Protein AF-A0A3D8J8U1-F1 (afdb_monomer_lite)

Foldseek 3Di:
DDPVVVVVVVVVVVVVVVVLVVVLVVLLVVLLVVLLVLLVVLLVVLVVLVVCVVPDPPSPVVLVVSLVSLVVNCPRPLCVVQVLNVLSVVLSVLSVCCNVVVDDPVVNVVSSVVSNVSSVPGDGDSVVSVCVVPPD

Organism: NCBI:txid375926

Radius of gyration: 21.04 Å; chains: 1; bounding box: 51×22×66 Å

Structure (mmCIF, N/CA/C/O backbone):
data_AF-A0A3D8J8U1-F1
#
_entry.id   AF-A0A3D8J8U1-F1
#
loop_
_atom_site.group_PDB
_atom_site.id
_atom_site.type_symbol
_atom_site.label_atom_id
_atom_site.label_alt_id
_atom_site.label_comp_id
_atom_site.label_asym_id
_atom_site.label_entity_id
_atom_site.label_seq_id
_atom_site.pdbx_PDB_ins_code
_atom_site.Cartn_x
_atom_site.Cartn_y
_atom_site.Cartn_z
_atom_site.occupancy
_atom_site.B_iso_or_equiv
_atom_site.auth_seq_id
_atom_site.auth_comp_id
_atom_site.auth_asym_id
_atom_site.auth_atom_id
_atom_site.pdbx_PDB_model_num
ATOM 1 N N . MET A 1 1 ? -26.352 -2.334 43.443 1.00 59.44 1 MET A N 1
ATOM 2 C CA . MET A 1 1 ? -25.378 -1.502 42.697 1.00 59.44 1 MET A CA 1
ATOM 3 C C . MET A 1 1 ? -25.817 -0.054 42.803 1.00 59.44 1 MET A C 1
ATOM 5 O O . MET A 1 1 ? -26.943 0.236 42.425 1.00 59.44 1 MET A O 1
ATOM 9 N N . ASN A 1 2 ? -24.983 0.828 43.358 1.00 79.31 2 ASN A N 1
ATOM 10 C CA . ASN A 1 2 ? -25.298 2.257 43.447 1.00 79.31 2 ASN A CA 1
ATOM 11 C C . ASN A 1 2 ? -25.188 2.916 42.064 1.00 79.31 2 ASN A C 1
ATOM 13 O O . ASN A 1 2 ? -24.318 2.551 41.274 1.00 79.31 2 ASN A O 1
ATOM 17 N N . VAL A 1 3 ? -26.032 3.916 41.795 1.00 82.94 3 VAL A N 1
ATOM 18 C CA . VAL A 1 3 ? -26.048 4.697 40.538 1.00 82.94 3 VAL A CA 1
ATOM 19 C C . VAL A 1 3 ? -24.659 5.259 40.204 1.00 82.94 3 VAL A C 1
ATOM 21 O O . VAL A 1 3 ? -24.230 5.233 39.055 1.00 82.94 3 VAL A O 1
ATOM 24 N N . ILE A 1 4 ? -23.910 5.666 41.232 1.00 84.88 4 ILE A N 1
ATOM 25 C CA . ILE A 1 4 ? -22.528 6.155 41.122 1.00 84.88 4 ILE A CA 1
ATOM 26 C C . ILE A 1 4 ? -21.593 5.080 40.544 1.00 84.88 4 ILE A C 1
ATOM 28 O O . ILE A 1 4 ? -20.770 5.375 39.683 1.00 84.88 4 ILE A O 1
ATOM 32 N N . SER A 1 5 ? -21.734 3.821 40.967 1.00 84.62 5 SER A N 1
ATOM 33 C CA . SER A 1 5 ? -20.910 2.712 40.469 1.00 84.62 5 SER A CA 1
ATOM 34 C C . SER A 1 5 ? -21.184 2.413 38.993 1.00 84.62 5 SER A C 1
ATOM 36 O O . SER A 1 5 ? -20.256 2.118 38.248 1.00 84.62 5 SER A O 1
ATOM 38 N N . ILE A 1 6 ? -22.443 2.528 38.558 1.00 90.06 6 ILE A N 1
ATOM 39 C CA . ILE A 1 6 ? -22.829 2.372 37.147 1.00 90.06 6 ILE A CA 1
ATOM 40 C C . ILE A 1 6 ? -22.249 3.518 36.312 1.00 90.06 6 ILE A C 1
ATOM 42 O O . ILE A 1 6 ? -21.691 3.284 35.244 1.00 90.06 6 ILE A O 1
ATOM 46 N N . PHE A 1 7 ? -22.319 4.749 36.819 1.00 91.31 7 PHE A N 1
ATOM 47 C CA . PHE A 1 7 ? -21.766 5.918 36.139 1.00 91.31 7 PHE A CA 1
ATOM 48 C C . PHE A 1 7 ? -20.242 5.823 35.959 1.00 91.31 7 PHE A C 1
ATOM 50 O O . PHE A 1 7 ? -19.732 6.056 34.864 1.00 91.31 7 PHE A O 1
ATOM 57 N N . LEU A 1 8 ? -19.516 5.398 36.999 1.00 91.25 8 LEU A N 1
ATOM 58 C CA . LEU A 1 8 ? -18.070 5.159 36.919 1.00 91.25 8 LEU A CA 1
ATOM 59 C C . LEU A 1 8 ? -17.717 4.065 35.904 1.00 91.25 8 LEU A C 1
ATOM 61 O O . LEU A 1 8 ? -16.748 4.213 35.161 1.00 91.25 8 LEU A O 1
ATOM 65 N N . LEU A 1 9 ? -18.517 2.997 35.831 1.00 92.19 9 LEU A N 1
ATOM 66 C CA . LEU A 1 9 ? -18.335 1.927 34.850 1.00 92.19 9 LEU A CA 1
ATOM 67 C C . LEU A 1 9 ? -18.507 2.439 33.410 1.00 92.19 9 LEU A C 1
ATOM 69 O O . LEU A 1 9 ? -17.704 2.105 32.541 1.00 92.19 9 LEU A O 1
ATOM 73 N N . ILE A 1 10 ? -19.511 3.286 33.164 1.00 92.31 10 ILE A N 1
ATOM 74 C CA . ILE A 1 10 ? -19.746 3.896 31.847 1.00 92.31 10 ILE A CA 1
ATOM 75 C C . ILE A 1 10 ? -18.566 4.789 31.446 1.00 92.31 10 ILE A C 1
ATOM 77 O O . ILE A 1 10 ? -18.073 4.675 30.325 1.00 92.31 10 ILE A O 1
ATOM 81 N N . ILE A 1 11 ? -18.064 5.635 32.352 1.00 91.75 11 ILE A N 1
ATOM 82 C CA . ILE A 1 11 ? -16.893 6.485 32.074 1.00 91.75 11 ILE A CA 1
ATOM 83 C C . ILE A 1 11 ? -15.662 5.634 31.760 1.00 91.75 11 ILE A C 1
ATOM 85 O O . ILE A 1 11 ? -14.958 5.907 30.787 1.00 91.75 11 ILE A O 1
ATOM 89 N N . ALA A 1 12 ? -15.410 4.590 32.553 1.00 91.25 12 ALA A N 1
ATOM 90 C CA . ALA A 1 12 ? -14.293 3.682 32.320 1.00 91.25 12 ALA A CA 1
ATOM 91 C C . ALA A 1 12 ? -14.392 3.010 30.940 1.00 91.25 12 ALA A C 1
ATOM 93 O O . ALA A 1 12 ? -13.398 2.932 30.219 1.00 91.25 12 ALA A O 1
ATOM 94 N N . PHE A 1 13 ? -15.596 2.595 30.539 1.00 91.69 13 PHE A N 1
ATOM 95 C CA . PHE A 1 13 ? -15.844 2.005 29.227 1.00 91.69 13 PHE A CA 1
ATOM 96 C C . PHE A 1 13 ? -15.628 2.999 28.075 1.00 91.69 13 PHE A C 1
ATOM 98 O O . PHE A 1 13 ? -14.991 2.652 27.080 1.00 91.69 13 PHE A O 1
ATOM 105 N N . ILE A 1 14 ? -16.094 4.246 28.213 1.00 91.44 14 ILE A N 1
ATOM 106 C CA . ILE A 1 14 ? -15.864 5.307 27.218 1.00 91.44 14 ILE A CA 1
ATOM 107 C C . ILE A 1 14 ? -14.364 5.577 27.064 1.00 91.44 14 ILE A C 1
ATOM 109 O O . ILE A 1 14 ? -13.866 5.633 25.939 1.00 91.44 14 ILE A O 1
ATOM 113 N N . ASN A 1 15 ? -13.632 5.684 28.176 1.00 92.38 15 ASN A N 1
ATOM 114 C CA . ASN A 1 15 ? -12.182 5.871 28.150 1.00 92.38 15 ASN A CA 1
ATOM 115 C C . ASN A 1 15 ? -11.465 4.706 27.465 1.00 92.38 15 ASN A C 1
ATOM 117 O O . ASN A 1 15 ? -10.560 4.934 26.664 1.00 92.38 15 ASN A O 1
ATOM 121 N N . LEU A 1 16 ? -11.882 3.467 27.732 1.00 90.12 16 LEU A N 1
ATOM 122 C CA . LEU A 1 16 ? -11.321 2.294 27.069 1.00 90.12 16 LEU A CA 1
ATOM 123 C C . LEU A 1 16 ? -11.558 2.342 25.552 1.00 90.12 16 LEU A C 1
ATOM 125 O O . LEU A 1 16 ? -10.614 2.180 24.782 1.00 90.12 16 LEU A O 1
ATOM 129 N N . CYS A 1 17 ? -12.790 2.626 25.118 1.00 88.56 17 CYS A N 1
ATOM 130 C CA . CYS A 1 17 ? -13.124 2.753 23.697 1.00 88.56 17 CYS A CA 1
ATOM 131 C C . CYS A 1 17 ? -12.319 3.868 23.017 1.00 88.56 17 CYS A C 1
ATOM 133 O O . CYS A 1 17 ? -11.839 3.697 21.897 1.00 88.56 17 CYS A O 1
ATOM 135 N N . TYR A 1 18 ? -12.143 5.000 23.701 1.00 89.31 18 TYR A N 1
ATOM 136 C CA . TYR A 1 18 ? -11.340 6.115 23.211 1.00 89.31 18 TYR A CA 1
ATOM 137 C C . TYR A 1 18 ? -9.870 5.724 23.024 1.00 89.31 18 TYR A C 1
ATOM 139 O O . TYR A 1 18 ? -9.299 5.996 21.969 1.00 89.31 18 TYR A O 1
ATOM 147 N N . LEU A 1 19 ? -9.267 5.054 24.010 1.00 89.69 19 LEU A N 1
ATOM 148 C CA . LEU A 1 19 ? -7.877 4.601 23.929 1.00 89.69 19 LEU A CA 1
ATOM 149 C C . LEU A 1 19 ? -7.675 3.577 22.805 1.00 89.69 19 LEU A C 1
ATOM 151 O O . LEU A 1 19 ? -6.725 3.714 22.040 1.00 89.69 19 LEU A O 1
ATOM 155 N N . ILE A 1 20 ? -8.596 2.621 22.654 1.00 88.38 20 ILE A N 1
ATOM 156 C CA . ILE A 1 20 ? -8.590 1.633 21.560 1.00 88.38 20 ILE A CA 1
ATOM 157 C C . ILE A 1 20 ? -8.657 2.330 20.198 1.00 88.38 20 ILE A C 1
ATOM 159 O O . ILE A 1 20 ? -7.883 2.014 19.297 1.00 88.38 20 ILE A O 1
ATOM 163 N N . ASN A 1 21 ? -9.563 3.298 20.041 1.00 86.88 21 ASN A N 1
ATOM 164 C CA . ASN A 1 21 ? -9.704 4.023 18.782 1.00 86.88 21 ASN A CA 1
ATOM 165 C C . ASN A 1 21 ? -8.470 4.878 18.473 1.00 86.88 21 ASN A C 1
ATOM 167 O O . ASN A 1 21 ? -8.009 4.909 17.335 1.00 86.88 21 ASN A O 1
ATOM 171 N N . LYS A 1 22 ? -7.903 5.532 19.491 1.00 89.56 22 LYS A N 1
ATOM 172 C CA . LYS A 1 22 ? -6.678 6.321 19.350 1.00 89.56 22 LYS A CA 1
ATOM 173 C C . LYS A 1 22 ? -5.493 5.453 18.924 1.00 89.56 22 LYS A C 1
ATOM 175 O O . LYS A 1 22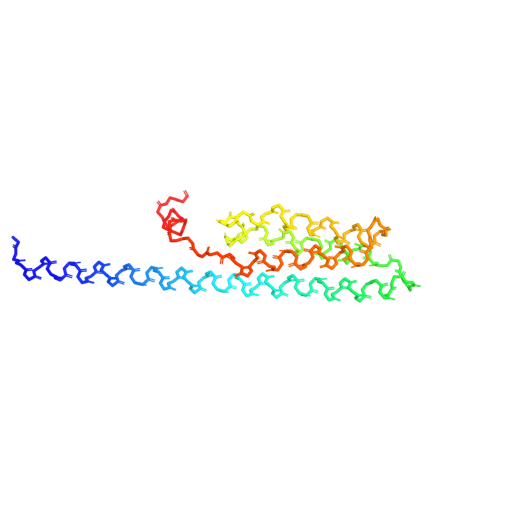 ? -4.754 5.860 18.033 1.00 89.56 22 LYS A O 1
ATOM 180 N N . ASP A 1 23 ? -5.316 4.285 19.535 1.00 88.56 23 ASP A N 1
ATOM 181 C CA . ASP A 1 23 ? -4.229 3.368 19.180 1.00 88.56 23 ASP A CA 1
ATOM 182 C C . ASP A 1 23 ? -4.386 2.830 17.752 1.00 88.56 23 ASP A C 1
ATOM 184 O O . ASP A 1 23 ? -3.452 2.901 16.953 1.00 88.56 23 ASP A O 1
ATOM 188 N N . ASN A 1 24 ? -5.598 2.395 17.389 1.00 87.44 24 ASN A N 1
ATOM 189 C CA . ASN A 1 24 ? -5.903 1.956 16.028 1.00 87.44 24 ASN A CA 1
ATOM 190 C C . ASN A 1 24 ? -5.619 3.052 14.990 1.00 87.44 24 ASN A C 1
ATOM 192 O O . ASN A 1 24 ? -5.017 2.773 13.955 1.00 87.44 24 ASN A O 1
ATOM 196 N N . PHE A 1 25 ? -6.007 4.297 15.281 1.00 89.31 25 PHE A N 1
ATOM 197 C CA . PHE A 1 25 ? -5.760 5.433 14.396 1.00 89.31 25 PHE A CA 1
ATOM 198 C C . PHE A 1 25 ? -4.267 5.693 14.193 1.00 89.31 25 PHE A C 1
ATOM 200 O O . PHE A 1 25 ? -3.818 5.829 13.059 1.00 89.31 25 PHE A O 1
ATOM 207 N N . LEU A 1 26 ? -3.487 5.716 15.277 1.00 90.12 26 LEU A N 1
ATOM 208 C CA . LEU A 1 26 ? -2.041 5.933 15.198 1.00 90.12 26 LEU A CA 1
ATOM 209 C C . LEU A 1 26 ? -1.344 4.818 14.418 1.00 90.12 26 LEU A C 1
ATOM 211 O O . LEU A 1 26 ? -0.495 5.102 13.574 1.00 90.12 26 LEU A O 1
ATOM 215 N N . LYS A 1 27 ? -1.725 3.559 14.659 1.00 88.56 27 LYS A N 1
ATOM 216 C CA . LYS A 1 27 ? -1.178 2.419 13.919 1.00 88.56 27 LYS A CA 1
ATOM 217 C C . LYS A 1 27 ? -1.526 2.499 12.432 1.00 88.56 27 LYS A C 1
ATOM 219 O O . LYS A 1 27 ? -0.653 2.301 11.594 1.00 88.56 27 LYS A O 1
ATOM 224 N N . PHE A 1 28 ? -2.778 2.817 12.110 1.00 90.62 28 PHE A N 1
ATOM 225 C CA . PHE A 1 28 ? -3.236 2.956 10.731 1.00 90.62 28 PHE A CA 1
ATOM 226 C C . PHE A 1 28 ? -2.500 4.076 9.985 1.00 90.62 28 PHE A C 1
ATOM 228 O O . PHE A 1 28 ? -2.019 3.848 8.877 1.00 90.62 28 PHE A O 1
ATOM 235 N N . GLU A 1 29 ? -2.371 5.262 10.584 1.00 92.06 29 GLU A N 1
ATOM 236 C CA . GLU A 1 29 ? -1.642 6.379 9.969 1.00 92.06 29 GLU A CA 1
ATOM 237 C C . GLU A 1 29 ? -0.152 6.059 9.793 1.00 92.06 29 GLU A C 1
ATOM 239 O O . GLU A 1 29 ? 0.405 6.341 8.735 1.00 92.06 29 GLU A O 1
ATOM 244 N N . SER A 1 30 ? 0.473 5.387 10.766 1.00 92.06 30 SER A N 1
ATOM 245 C CA . SER A 1 30 ? 1.864 4.933 10.646 1.00 92.06 30 SER A CA 1
ATOM 246 C C . SER A 1 30 ? 2.053 3.956 9.481 1.00 92.06 30 SER A C 1
ATOM 248 O O . SER A 1 30 ? 2.967 4.133 8.679 1.00 92.06 30 SER A O 1
ATOM 250 N N . GLU A 1 31 ? 1.191 2.939 9.356 1.00 92.50 31 GLU A N 1
ATOM 251 C CA . GLU A 1 31 ? 1.257 1.984 8.237 1.00 92.50 31 GLU A CA 1
ATOM 252 C C . GLU A 1 31 ? 1.005 2.677 6.892 1.00 92.50 31 GLU A C 1
ATOM 254 O O . GLU A 1 31 ? 1.649 2.360 5.891 1.00 92.50 31 GLU A O 1
ATOM 259 N N . LYS A 1 32 ? 0.084 3.645 6.856 1.00 93.62 32 LYS A N 1
ATOM 260 C CA . LYS A 1 32 ? -0.216 4.437 5.660 1.00 93.62 32 LYS A CA 1
ATOM 261 C C . LYS A 1 32 ? 0.987 5.250 5.206 1.00 93.62 32 LYS A C 1
ATOM 263 O O . LYS A 1 32 ? 1.316 5.232 4.019 1.00 93.62 32 LYS A O 1
ATOM 268 N N . GLU A 1 33 ? 1.636 5.949 6.130 1.00 94.00 33 GLU A N 1
ATOM 269 C CA . GLU A 1 33 ? 2.828 6.745 5.846 1.00 94.00 33 GLU A CA 1
ATOM 270 C C . GLU A 1 33 ? 3.970 5.863 5.330 1.00 94.00 33 GLU A C 1
ATOM 272 O O . GLU A 1 33 ? 4.568 6.168 4.294 1.00 94.00 33 GLU A O 1
ATOM 277 N N . GLU A 1 34 ? 4.232 4.737 5.995 1.00 92.38 34 GLU A N 1
ATOM 278 C CA . GLU A 1 34 ? 5.271 3.786 5.592 1.00 92.38 34 GLU A CA 1
ATOM 279 C C . GLU A 1 34 ? 4.991 3.187 4.206 1.00 92.38 34 GLU A C 1
ATOM 281 O O . GLU A 1 34 ? 5.885 3.126 3.356 1.00 92.38 34 GLU A O 1
ATOM 286 N N . CYS A 1 35 ? 3.738 2.817 3.936 1.00 93.69 35 CYS A N 1
ATOM 287 C CA . CYS A 1 35 ? 3.315 2.288 2.643 1.00 93.69 35 CYS A CA 1
ATOM 288 C C . CYS A 1 35 ? 3.532 3.309 1.515 1.00 93.69 35 CYS A C 1
ATOM 290 O O . CYS A 1 35 ? 4.181 2.998 0.513 1.00 93.69 35 CYS A O 1
ATOM 292 N N . LEU A 1 36 ? 3.073 4.553 1.698 1.00 94.81 36 LEU A N 1
ATOM 293 C CA . LEU A 1 36 ? 3.262 5.631 0.720 1.00 94.81 36 LEU A CA 1
ATOM 294 C C . LEU A 1 36 ? 4.742 5.946 0.490 1.00 94.81 36 LEU A C 1
ATOM 296 O O . LEU A 1 36 ? 5.167 6.115 -0.654 1.00 94.81 36 LEU A O 1
ATOM 300 N N . LYS A 1 37 ? 5.538 5.996 1.562 1.00 95.44 37 LYS A N 1
ATOM 301 C CA . LYS A 1 37 ? 6.982 6.233 1.481 1.00 95.44 37 LYS A CA 1
ATOM 302 C C . LYS A 1 37 ? 7.686 5.134 0.687 1.00 95.44 37 LYS A C 1
ATOM 304 O O . LYS A 1 37 ? 8.540 5.439 -0.142 1.00 95.44 37 LYS A O 1
ATOM 309 N N . THR A 1 38 ? 7.301 3.881 0.907 1.00 94.69 38 THR A N 1
ATOM 310 C CA . THR A 1 38 ? 7.886 2.718 0.229 1.00 94.69 38 THR A CA 1
ATOM 311 C C . THR A 1 38 ? 7.533 2.704 -1.254 1.00 94.69 38 THR A C 1
ATOM 313 O O . THR A 1 38 ? 8.415 2.549 -2.092 1.00 94.69 38 THR A O 1
ATOM 316 N N . ILE A 1 39 ? 6.267 2.944 -1.600 1.00 94.44 39 ILE A N 1
ATOM 317 C CA . ILE A 1 39 ? 5.819 2.998 -3.000 1.00 94.44 39 ILE A CA 1
ATOM 318 C C . ILE A 1 39 ? 6.490 4.153 -3.745 1.00 94.44 39 ILE A C 1
ATOM 320 O O . ILE A 1 39 ? 6.939 3.979 -4.877 1.00 94.44 39 ILE A O 1
ATOM 324 N N . LYS A 1 40 ? 6.616 5.318 -3.101 1.00 95.00 40 LYS A N 1
ATOM 325 C CA . LYS A 1 40 ? 7.342 6.461 -3.660 1.00 95.00 40 LYS A CA 1
ATOM 326 C C . LYS A 1 40 ? 8.816 6.133 -3.898 1.00 95.00 40 LYS A C 1
ATOM 328 O O . LYS A 1 40 ? 9.325 6.419 -4.975 1.00 95.00 40 LYS A O 1
ATOM 333 N N . TYR A 1 41 ? 9.479 5.508 -2.926 1.00 94.69 41 TYR A N 1
ATOM 334 C CA . TYR A 1 41 ? 10.865 5.064 -3.073 1.00 94.69 41 TYR A CA 1
ATOM 335 C C . TYR A 1 41 ? 11.028 4.113 -4.264 1.00 94.69 41 TYR A C 1
ATOM 337 O O . TYR A 1 41 ? 11.898 4.322 -5.105 1.00 94.69 41 TYR A O 1
ATOM 345 N N . VAL A 1 42 ? 10.150 3.114 -4.384 1.00 93.69 42 VAL A N 1
ATOM 346 C CA . VAL A 1 42 ? 10.177 2.162 -5.501 1.00 93.69 42 VAL A CA 1
ATOM 347 C C . VAL A 1 42 ? 9.986 2.863 -6.843 1.00 93.69 42 VAL A C 1
ATOM 349 O O . VAL A 1 42 ? 10.713 2.575 -7.790 1.00 93.69 42 VAL A O 1
ATOM 352 N N . PHE A 1 43 ? 9.047 3.804 -6.927 1.00 93.25 43 PHE A N 1
ATOM 353 C CA . PHE A 1 43 ? 8.816 4.587 -8.139 1.00 93.25 43 PHE A CA 1
ATOM 354 C C . PHE A 1 43 ? 10.048 5.413 -8.545 1.00 93.25 43 PHE A C 1
ATOM 356 O O . PHE A 1 43 ? 10.440 5.405 -9.711 1.00 93.25 43 PHE A O 1
ATOM 363 N N . GLU A 1 44 ? 10.687 6.094 -7.591 1.00 93.12 44 GLU A N 1
ATOM 364 C CA . GLU A 1 44 ? 11.890 6.898 -7.842 1.00 93.12 44 GLU A CA 1
ATOM 365 C C . GLU A 1 44 ? 13.082 6.037 -8.282 1.00 93.12 44 GLU A C 1
ATOM 367 O O . GLU A 1 44 ? 13.803 6.409 -9.207 1.00 93.12 44 GLU A O 1
ATOM 372 N N . GLU A 1 45 ? 13.285 4.877 -7.655 1.00 91.81 45 GLU A N 1
ATOM 373 C CA . GLU A 1 45 ? 14.341 3.943 -8.057 1.00 91.81 45 GLU A CA 1
ATOM 374 C C . GLU A 1 45 ? 14.071 3.340 -9.438 1.00 91.81 45 GLU A C 1
ATOM 376 O O . GLU A 1 45 ? 14.996 3.210 -10.238 1.00 91.81 45 GLU A O 1
ATOM 381 N N . MET A 1 46 ? 12.810 3.046 -9.765 1.00 90.44 46 MET A N 1
ATOM 382 C CA . MET A 1 46 ? 12.434 2.602 -11.106 1.00 90.44 46 MET A CA 1
ATOM 383 C C . MET A 1 46 ? 12.743 3.647 -12.174 1.00 90.44 46 MET A C 1
ATOM 385 O O . MET A 1 46 ? 13.312 3.302 -13.208 1.00 90.44 46 MET A O 1
ATOM 389 N N . ALA A 1 47 ? 12.436 4.921 -11.920 1.00 88.00 47 ALA A N 1
ATOM 390 C CA . ALA A 1 47 ? 12.759 6.002 -12.849 1.00 88.00 47 ALA A CA 1
ATOM 391 C C . ALA A 1 47 ? 14.273 6.086 -13.120 1.00 88.00 47 ALA A C 1
ATOM 393 O O . ALA A 1 47 ? 14.690 6.126 -14.277 1.00 88.00 47 ALA A O 1
ATOM 394 N N . LYS A 1 48 ? 15.104 6.002 -12.071 1.00 88.25 48 LYS A N 1
ATOM 395 C CA . LYS A 1 48 ? 16.572 5.981 -12.214 1.00 88.25 48 LYS A CA 1
ATOM 396 C C . LYS A 1 48 ? 17.056 4.780 -13.026 1.00 88.25 48 LYS A C 1
ATOM 398 O O . LYS A 1 48 ? 17.920 4.924 -13.885 1.00 88.25 48 LYS A O 1
ATOM 403 N N . LEU A 1 49 ? 16.496 3.595 -12.776 1.00 86.44 49 LEU A N 1
ATOM 404 C CA . LEU A 1 49 ? 16.877 2.375 -13.492 1.00 86.44 49 LEU A CA 1
ATOM 405 C C . LEU A 1 49 ? 16.519 2.425 -14.977 1.00 86.44 49 LEU A C 1
ATOM 407 O O . LEU A 1 49 ? 17.267 1.891 -15.795 1.00 86.44 49 LEU A O 1
ATOM 411 N N . LEU A 1 50 ? 15.402 3.059 -15.333 1.00 83.75 50 LEU A N 1
ATOM 412 C CA . LEU A 1 50 ? 15.006 3.253 -16.727 1.00 83.75 50 LEU A CA 1
ATOM 413 C C . LEU A 1 50 ? 15.965 4.208 -17.455 1.00 83.75 50 LEU A C 1
ATOM 415 O O . LEU A 1 50 ? 16.345 3.921 -18.591 1.00 83.75 50 LEU A O 1
ATOM 419 N N . ASP A 1 51 ? 16.436 5.263 -16.787 1.00 80.25 51 ASP A N 1
ATOM 420 C CA 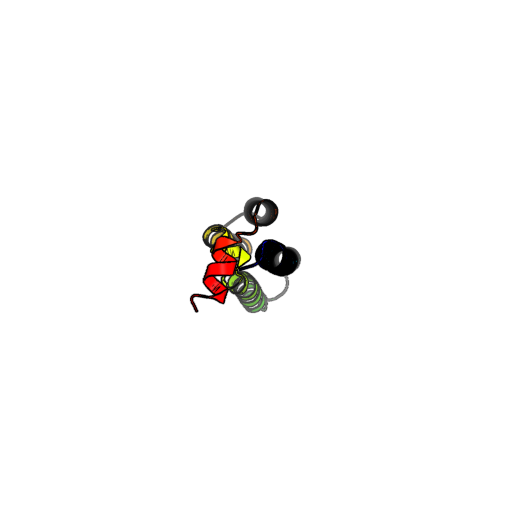. ASP A 1 51 ? 17.454 6.178 -17.327 1.00 80.25 51 ASP A CA 1
ATOM 421 C C . ASP A 1 51 ? 18.835 5.501 -17.473 1.00 80.25 51 ASP A C 1
ATOM 423 O O . ASP A 1 51 ? 19.596 5.781 -18.407 1.00 80.25 51 ASP A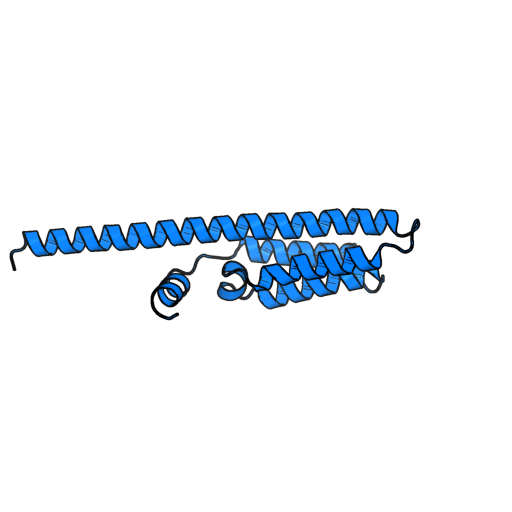 O 1
ATOM 427 N N . GLU A 1 52 ? 19.167 4.574 -16.569 1.00 76.94 52 GLU A N 1
ATOM 428 C CA . GLU A 1 52 ? 20.438 3.835 -16.538 1.00 76.94 52 GLU A CA 1
ATOM 429 C C . GLU A 1 52 ? 20.460 2.579 -17.424 1.00 76.94 52 GLU A C 1
ATOM 431 O O . GLU A 1 52 ? 21.540 2.044 -17.687 1.00 76.94 52 GLU A O 1
ATOM 436 N N . LYS A 1 53 ? 19.306 2.115 -17.927 1.00 67.19 53 LYS A N 1
ATOM 437 C CA . LYS A 1 53 ? 19.141 0.836 -18.652 1.00 67.19 53 LYS A CA 1
ATOM 438 C C . LYS A 1 53 ? 20.077 0.669 -19.861 1.00 67.19 53 LYS A C 1
ATOM 440 O O . LYS A 1 53 ? 20.363 -0.451 -20.271 1.00 67.19 53 LYS A O 1
ATOM 445 N N . ASN A 1 54 ? 20.613 1.765 -20.393 1.00 58.28 54 ASN A N 1
ATOM 446 C CA . ASN A 1 54 ? 21.580 1.764 -21.492 1.00 58.28 54 ASN A CA 1
ATOM 447 C C . ASN A 1 54 ? 23.044 1.501 -21.070 1.00 58.28 54 ASN A C 1
ATOM 449 O O . ASN A 1 54 ? 23.915 1.537 -21.940 1.00 58.28 54 ASN A O 1
ATOM 453 N N . LYS A 1 55 ? 23.355 1.298 -19.775 1.00 58.53 55 LYS A N 1
ATOM 454 C CA . LYS A 1 55 ? 24.744 1.330 -19.272 1.00 58.53 55 LYS A CA 1
ATOM 455 C C . LYS A 1 55 ? 25.289 0.066 -18.597 1.00 58.53 55 LYS A C 1
ATOM 457 O O . LYS A 1 55 ? 26.504 -0.066 -18.616 1.00 58.53 55 LYS A O 1
ATOM 462 N N . ASP A 1 56 ? 24.488 -0.853 -18.048 1.00 53.28 56 ASP A N 1
ATOM 463 C CA . ASP A 1 56 ? 25.042 -2.058 -17.396 1.00 53.28 56 ASP A CA 1
ATOM 464 C C . ASP A 1 56 ? 24.029 -3.201 -17.195 1.00 53.28 56 ASP A C 1
ATOM 466 O O . ASP A 1 56 ? 22.867 -2.978 -16.862 1.00 53.28 56 ASP A O 1
ATOM 470 N N . GLY A 1 57 ? 24.499 -4.449 -17.312 1.00 55.19 57 GLY A N 1
ATOM 471 C CA . GLY A 1 57 ? 23.718 -5.688 -17.132 1.00 55.19 57 GLY A CA 1
ATOM 472 C C . GLY A 1 57 ? 23.410 -6.085 -15.676 1.00 55.19 57 GLY A C 1
ATOM 473 O O . GLY A 1 57 ? 23.061 -7.235 -15.423 1.00 55.19 57 GLY A O 1
ATOM 474 N N . LEU A 1 58 ? 23.556 -5.168 -14.709 1.00 58.59 58 LEU A N 1
ATOM 475 C CA . LEU A 1 58 ? 23.349 -5.406 -13.265 1.00 58.59 58 LEU A CA 1
ATOM 476 C C . LEU A 1 58 ? 21.934 -5.029 -12.767 1.00 58.59 58 LEU A C 1
ATOM 478 O O . LEU A 1 58 ? 21.643 -5.028 -11.569 1.00 58.59 58 LEU A O 1
ATOM 482 N N . SER A 1 59 ? 21.054 -4.661 -13.687 1.00 68.19 59 SER A N 1
ATOM 483 C CA . SER A 1 59 ? 19.740 -4.064 -13.452 1.00 68.19 59 SER A CA 1
ATOM 484 C C . SER A 1 59 ? 18.675 -5.056 -12.973 1.00 68.19 59 SER A C 1
ATOM 486 O O . SER A 1 59 ? 17.854 -4.699 -12.129 1.00 68.19 59 SER A O 1
ATOM 488 N N . THR A 1 60 ? 18.708 -6.317 -13.417 1.00 75.25 60 THR A N 1
ATOM 489 C CA . THR A 1 60 ? 17.663 -7.310 -13.100 1.00 75.25 60 THR A CA 1
ATOM 490 C C . THR A 1 60 ? 17.558 -7.608 -11.601 1.00 75.25 60 THR A C 1
ATOM 492 O O . THR A 1 60 ? 16.457 -7.683 -11.062 1.00 75.25 60 THR A O 1
ATOM 495 N N . THR A 1 61 ? 18.685 -7.707 -10.885 1.00 80.62 61 THR A N 1
ATOM 496 C CA . THR A 1 61 ? 18.681 -7.942 -9.428 1.00 80.62 61 THR A CA 1
ATOM 497 C C . THR A 1 61 ? 18.016 -6.792 -8.673 1.00 80.62 61 THR A C 1
ATOM 499 O O . THR A 1 61 ? 17.271 -7.031 -7.725 1.00 80.62 61 THR A O 1
ATOM 502 N N . ARG A 1 62 ? 18.237 -5.542 -9.101 1.00 84.12 62 ARG A N 1
ATOM 503 C CA . ARG A 1 62 ? 17.607 -4.368 -8.478 1.00 84.12 62 ARG A CA 1
ATOM 504 C C . ARG A 1 62 ? 16.094 -4.365 -8.699 1.00 84.12 62 ARG A C 1
ATOM 506 O O . ARG A 1 62 ? 15.358 -4.099 -7.758 1.00 84.12 62 ARG A O 1
ATOM 513 N N . ILE A 1 63 ? 15.632 -4.745 -9.890 1.00 86.75 63 ILE A N 1
ATOM 514 C CA . ILE A 1 63 ? 14.199 -4.879 -10.200 1.00 86.75 63 ILE A CA 1
ATOM 515 C C . ILE A 1 63 ? 13.526 -5.932 -9.319 1.00 86.75 63 ILE A C 1
ATOM 517 O O . ILE A 1 63 ? 12.464 -5.671 -8.755 1.00 86.75 63 ILE A O 1
ATOM 521 N N . ILE A 1 64 ? 14.164 -7.093 -9.139 1.00 86.75 64 ILE A N 1
ATOM 522 C CA . ILE A 1 64 ? 13.661 -8.142 -8.240 1.00 86.75 64 ILE A CA 1
ATOM 523 C C . ILE A 1 64 ? 13.540 -7.604 -6.810 1.00 86.75 64 ILE A C 1
ATOM 525 O O . ILE A 1 64 ? 12.508 -7.791 -6.170 1.00 86.75 64 ILE A O 1
ATOM 529 N N . VAL A 1 65 ? 14.557 -6.887 -6.321 1.00 89.38 65 VAL A N 1
ATOM 530 C CA . VAL A 1 65 ? 14.530 -6.282 -4.980 1.00 89.38 65 VAL A CA 1
ATOM 531 C C . VAL A 1 65 ? 13.390 -5.270 -4.846 1.00 89.38 65 VAL A C 1
ATOM 533 O O . VAL A 1 65 ? 12.664 -5.314 -3.857 1.00 89.38 65 VAL A O 1
ATOM 536 N N . LEU A 1 66 ? 13.181 -4.394 -5.831 1.00 90.94 66 LEU A N 1
ATOM 537 C CA . LEU A 1 66 ? 12.083 -3.418 -5.816 1.00 90.94 66 LEU A CA 1
ATOM 538 C C . LEU A 1 66 ? 10.703 -4.092 -5.827 1.00 90.94 66 LEU A C 1
ATOM 540 O O . LEU A 1 66 ? 9.802 -3.677 -5.090 1.00 90.94 66 LEU A O 1
ATOM 544 N N . SER A 1 67 ? 10.545 -5.157 -6.615 1.00 89.31 67 SER A N 1
ATOM 545 C CA . SER A 1 67 ? 9.314 -5.951 -6.649 1.00 89.31 67 SER A CA 1
ATOM 546 C C . SER A 1 67 ? 9.037 -6.629 -5.303 1.00 89.31 67 SER A C 1
ATOM 548 O O . SER A 1 67 ? 7.920 -6.538 -4.793 1.00 89.31 67 SER A O 1
ATOM 550 N N . GLU A 1 68 ? 10.052 -7.216 -4.661 1.00 89.19 68 GLU A N 1
ATOM 551 C CA . GLU A 1 68 ? 9.907 -7.866 -3.351 1.00 89.19 68 GLU A CA 1
ATOM 552 C C . GLU A 1 68 ? 9.690 -6.865 -2.203 1.00 89.19 68 GLU A C 1
ATOM 554 O O . GLU A 1 68 ? 8.866 -7.116 -1.321 1.00 89.19 68 GLU A O 1
ATOM 559 N N . ILE A 1 69 ? 10.333 -5.689 -2.237 1.00 91.69 69 ILE A N 1
ATOM 560 C CA . ILE A 1 69 ? 10.037 -4.584 -1.306 1.00 91.69 69 ILE A CA 1
ATOM 561 C C . ILE A 1 69 ? 8.562 -4.202 -1.417 1.00 91.69 69 ILE A C 1
ATOM 563 O O . ILE A 1 69 ? 7.863 -4.120 -0.408 1.00 91.69 69 ILE A O 1
ATOM 567 N N . THR A 1 70 ? 8.067 -4.027 -2.640 1.00 90.00 70 THR A N 1
ATOM 568 C CA . THR A 1 70 ? 6.658 -3.700 -2.875 1.00 90.00 70 THR A CA 1
ATOM 569 C C . THR A 1 70 ? 5.764 -4.827 -2.374 1.00 90.00 70 THR A C 1
ATOM 571 O O . THR A 1 70 ? 4.805 -4.576 -1.653 1.00 90.00 70 THR A O 1
ATOM 574 N N . ARG A 1 71 ? 6.115 -6.084 -2.658 1.00 89.81 71 ARG A N 1
ATOM 575 C CA . ARG A 1 71 ? 5.356 -7.267 -2.239 1.00 89.81 71 ARG A CA 1
ATOM 576 C C . ARG A 1 71 ? 5.264 -7.400 -0.724 1.00 89.81 71 ARG A C 1
ATOM 578 O O . ARG A 1 71 ? 4.235 -7.849 -0.222 1.00 89.81 71 ARG A O 1
ATOM 585 N N . SER A 1 72 ? 6.295 -6.983 0.010 1.00 92.25 72 SER A N 1
ATOM 586 C CA . SER A 1 72 ? 6.282 -6.992 1.476 1.00 92.25 72 SER A CA 1
ATOM 587 C C . SER A 1 72 ? 5.146 -6.142 2.066 1.00 92.25 72 SER A C 1
ATOM 589 O O . SER A 1 72 ? 4.617 -6.474 3.128 1.00 92.25 72 SER A O 1
ATOM 591 N N . LEU A 1 73 ? 4.668 -5.127 1.336 1.00 92.94 73 LEU A N 1
ATOM 592 C CA . LEU A 1 73 ? 3.530 -4.304 1.750 1.00 92.94 73 LEU A CA 1
ATOM 593 C C . LEU A 1 73 ? 2.207 -5.088 1.788 1.00 92.94 73 LEU A C 1
ATOM 595 O O . LEU A 1 73 ? 1.285 -4.664 2.481 1.00 92.94 73 LEU A O 1
ATOM 599 N N . LEU A 1 74 ? 2.103 -6.256 1.133 1.00 90.38 74 LEU A N 1
ATOM 600 C CA . LEU A 1 74 ? 0.934 -7.147 1.257 1.00 90.38 74 LEU A CA 1
ATOM 601 C C . LEU A 1 74 ? 0.703 -7.619 2.696 1.00 90.38 74 LEU A C 1
ATOM 603 O O . LEU A 1 74 ? -0.414 -7.998 3.049 1.00 90.38 74 LEU A O 1
ATOM 607 N N . TYR A 1 75 ? 1.744 -7.611 3.528 1.00 87.38 75 TYR A N 1
ATOM 608 C CA . TYR A 1 75 ? 1.636 -8.013 4.925 1.00 87.38 75 TYR A CA 1
ATOM 609 C C . TYR A 1 75 ? 1.110 -6.896 5.834 1.00 87.38 75 TYR A C 1
ATOM 611 O O . TYR A 1 75 ? 0.739 -7.186 6.974 1.00 87.38 75 TYR A O 1
ATOM 619 N N . LEU A 1 76 ? 1.020 -5.651 5.348 1.00 88.56 76 LEU A N 1
ATOM 620 C CA . LEU A 1 76 ? 0.454 -4.542 6.113 1.00 88.56 76 LEU A CA 1
ATOM 621 C C . LEU A 1 76 ? -1.048 -4.730 6.319 1.00 88.56 76 LEU A C 1
ATOM 623 O O . LEU A 1 76 ? -1.794 -5.101 5.407 1.00 88.56 76 LEU A O 1
ATOM 627 N N . HIS A 1 77 ? -1.513 -4.420 7.524 1.00 86.38 77 HIS A N 1
ATOM 628 C CA . HIS A 1 77 ? -2.924 -4.519 7.863 1.00 86.38 77 HIS A CA 1
ATOM 629 C C . HIS A 1 77 ? -3.768 -3.552 7.050 1.00 86.38 77 HIS A C 1
ATOM 631 O O . HIS A 1 77 ? -4.842 -3.932 6.592 1.00 86.38 77 HIS A O 1
ATOM 637 N N . LEU A 1 78 ? -3.262 -2.344 6.810 1.00 88.38 78 LEU A N 1
ATOM 638 C CA . LEU A 1 78 ? -3.897 -1.375 5.929 1.00 88.38 78 LEU A CA 1
ATOM 639 C C . LEU A 1 78 ? -4.253 -1.987 4.570 1.00 88.38 78 LEU A C 1
ATOM 641 O O . LEU A 1 78 ? -5.364 -1.773 4.088 1.00 88.38 78 LEU A O 1
ATOM 645 N N . VAL A 1 79 ? -3.340 -2.763 3.977 1.00 88.00 79 VAL A N 1
ATOM 646 C CA . VAL A 1 79 ? -3.513 -3.336 2.635 1.00 88.00 79 VAL A CA 1
ATOM 647 C C . VAL A 1 79 ? -4.577 -4.430 2.637 1.00 88.00 79 VAL A C 1
ATOM 649 O O . VAL A 1 79 ? -5.471 -4.415 1.786 1.00 88.00 79 VAL A O 1
ATOM 652 N N . ARG A 1 80 ? -4.525 -5.324 3.628 1.00 85.94 80 ARG A N 1
ATOM 653 C CA . ARG A 1 80 ? -5.466 -6.445 3.773 1.00 85.94 80 ARG A CA 1
ATOM 654 C C . ARG A 1 80 ? -6.870 -5.971 4.150 1.00 85.94 80 ARG A C 1
ATOM 656 O O . ARG A 1 80 ? -7.849 -6.350 3.516 1.00 85.94 80 ARG A O 1
ATOM 663 N N . ASP A 1 81 ? -6.971 -5.082 5.136 1.00 86.00 81 ASP A N 1
ATOM 664 C CA . ASP A 1 81 ? -8.249 -4.603 5.675 1.00 86.00 81 ASP A CA 1
ATOM 665 C C . ASP A 1 81 ? -9.020 -3.714 4.683 1.00 86.00 81 ASP A C 1
ATOM 667 O O . ASP A 1 81 ? -10.233 -3.556 4.825 1.00 86.00 81 ASP A O 1
ATOM 671 N N . ASN A 1 82 ? -8.330 -3.116 3.702 1.00 88.25 82 ASN A N 1
ATOM 672 C CA . ASN A 1 82 ? -8.922 -2.217 2.705 1.00 88.25 82 ASN A CA 1
ATOM 673 C C . ASN A 1 82 ? -8.994 -2.819 1.292 1.00 88.25 82 ASN A C 1
ATOM 675 O O . ASN A 1 82 ? -9.359 -2.106 0.356 1.00 88.25 82 ASN A O 1
ATOM 679 N N . GLY A 1 83 ? -8.650 -4.100 1.111 1.00 86.38 83 GLY A N 1
ATOM 680 C CA . GLY A 1 83 ? -8.705 -4.758 -0.200 1.00 86.38 83 GLY A CA 1
ATOM 681 C C . GLY A 1 83 ? -7.787 -4.110 -1.243 1.00 86.38 83 GLY A C 1
ATOM 682 O O . GLY A 1 83 ? -8.154 -3.985 -2.409 1.00 86.38 83 GLY A O 1
ATOM 683 N N . ILE A 1 84 ? -6.611 -3.640 -0.821 1.00 92.19 84 ILE A N 1
ATOM 684 C CA . ILE A 1 84 ? -5.618 -2.994 -1.700 1.00 92.19 84 ILE A CA 1
ATOM 685 C C . ILE A 1 84 ? -4.699 -4.043 -2.351 1.00 92.19 84 ILE A C 1
ATOM 687 O O . ILE A 1 84 ? -3.990 -3.733 -3.305 1.00 92.19 84 ILE A O 1
ATOM 691 N N . GLU A 1 85 ? -4.741 -5.292 -1.876 1.00 92.38 85 GLU A N 1
ATOM 692 C CA . GLU A 1 85 ? -3.873 -6.398 -2.300 1.00 92.38 85 GLU A CA 1
ATOM 693 C C . GLU A 1 85 ? -3.757 -6.533 -3.822 1.00 92.38 85 GLU A C 1
ATOM 695 O O . GLU A 1 85 ? -2.642 -6.580 -4.339 1.00 92.38 85 GLU A O 1
ATOM 700 N N . ASP A 1 86 ? -4.880 -6.533 -4.544 1.00 91.56 86 ASP A N 1
ATOM 701 C CA . ASP A 1 86 ? -4.883 -6.687 -6.003 1.00 91.56 86 ASP A CA 1
ATOM 702 C C . ASP A 1 86 ? -4.167 -5.526 -6.695 1.00 91.56 86 ASP A C 1
ATOM 704 O O . ASP A 1 86 ? -3.341 -5.734 -7.575 1.00 91.56 86 ASP A O 1
ATOM 708 N N . LYS A 1 87 ? -4.404 -4.290 -6.242 1.00 91.94 87 LYS A N 1
ATOM 709 C CA . LYS A 1 87 ? -3.759 -3.095 -6.811 1.00 91.94 87 LYS A CA 1
ATOM 710 C C . LYS A 1 87 ? -2.267 -3.058 -6.525 1.00 91.94 87 LYS A C 1
ATOM 712 O O . LYS A 1 87 ? -1.492 -2.577 -7.346 1.00 91.94 87 LYS A O 1
ATOM 717 N N . LEU A 1 88 ? -1.869 -3.563 -5.364 1.00 93.00 88 LEU A N 1
ATOM 718 C CA . LEU A 1 88 ? -0.469 -3.673 -5.002 1.00 93.00 88 LEU A CA 1
ATOM 719 C C . LEU A 1 88 ? 0.231 -4.760 -5.834 1.00 93.00 88 LEU A C 1
ATOM 721 O O . LEU A 1 88 ? 1.344 -4.536 -6.297 1.00 93.00 88 LEU A O 1
ATOM 725 N N . ARG A 1 89 ? -0.434 -5.896 -6.092 1.00 92.50 89 ARG A N 1
ATOM 726 C CA . ARG A 1 89 ? 0.063 -6.940 -7.006 1.00 92.50 89 ARG A CA 1
ATOM 727 C C . ARG A 1 89 ? 0.176 -6.434 -8.440 1.00 92.50 89 ARG A C 1
ATOM 729 O O . ARG A 1 89 ? 1.221 -6.638 -9.046 1.00 92.50 89 ARG A O 1
ATOM 736 N N . ASP A 1 90 ? -0.842 -5.728 -8.936 1.00 92.44 90 ASP A N 1
ATOM 737 C CA . ASP A 1 90 ? -0.812 -5.075 -10.251 1.00 92.44 90 ASP A CA 1
ATOM 738 C C . ASP A 1 90 ? 0.421 -4.164 -10.365 1.00 92.44 90 ASP A C 1
ATOM 740 O O . ASP A 1 90 ? 1.149 -4.207 -11.354 1.00 92.44 90 ASP A O 1
ATOM 744 N N . PHE A 1 91 ? 0.694 -3.368 -9.324 1.00 93.62 91 PHE A N 1
ATOM 745 C CA . PHE A 1 91 ? 1.865 -2.497 -9.294 1.00 93.62 91 PHE A CA 1
ATOM 746 C C . PHE A 1 91 ? 3.184 -3.290 -9.247 1.00 93.62 91 PHE A C 1
ATOM 748 O O . PHE A 1 91 ? 4.084 -2.988 -10.029 1.00 93.62 91 PHE A O 1
ATOM 755 N N . CYS A 1 92 ? 3.295 -4.344 -8.424 1.00 92.69 92 CYS A N 1
ATOM 756 C CA . CYS A 1 92 ? 4.463 -5.241 -8.409 1.00 92.69 92 CYS A CA 1
ATOM 757 C C . CYS A 1 92 ? 4.776 -5.815 -9.797 1.00 92.69 92 CYS A C 1
ATOM 759 O O . CYS A 1 92 ? 5.941 -5.878 -10.183 1.00 92.69 92 CYS A O 1
ATOM 761 N N . THR A 1 93 ? 3.750 -6.236 -10.537 1.00 92.31 93 THR A N 1
ATOM 762 C CA . THR A 1 93 ? 3.899 -6.764 -11.897 1.00 92.31 93 THR A CA 1
ATOM 763 C C . THR A 1 93 ? 4.311 -5.662 -12.872 1.00 92.31 93 THR A C 1
ATOM 765 O O . THR A 1 93 ? 5.246 -5.851 -13.649 1.00 92.31 93 THR A O 1
ATOM 768 N N . SER A 1 94 ? 3.715 -4.470 -12.749 1.00 92.69 94 SER A N 1
ATOM 769 C CA . SER A 1 94 ? 4.045 -3.318 -13.598 1.00 92.69 94 SER A CA 1
ATOM 770 C C . SER A 1 94 ? 5.509 -2.867 -13.487 1.00 92.69 94 SER A C 1
ATOM 772 O O . SER A 1 94 ? 6.055 -2.345 -14.452 1.00 92.69 94 SER A O 1
ATOM 774 N N . ILE A 1 95 ? 6.171 -3.098 -12.344 1.00 90.81 95 ILE A N 1
ATOM 775 C CA . ILE A 1 95 ? 7.605 -2.817 -12.150 1.00 90.81 95 ILE A CA 1
ATOM 776 C C . ILE A 1 95 ? 8.449 -3.620 -13.146 1.00 90.81 95 ILE A C 1
ATOM 778 O O . ILE A 1 95 ? 9.293 -3.059 -13.845 1.00 90.81 95 ILE A O 1
ATOM 782 N N . THR A 1 96 ? 8.220 -4.933 -13.216 1.00 89.62 96 THR A N 1
ATOM 783 C CA . THR A 1 96 ? 8.958 -5.823 -14.119 1.00 89.62 96 THR A CA 1
ATOM 784 C C . THR A 1 96 ? 8.552 -5.581 -15.567 1.00 89.62 96 THR A C 1
ATOM 786 O O . THR A 1 96 ? 9.424 -5.435 -16.416 1.00 89.62 96 THR A O 1
ATOM 789 N N . ASP A 1 97 ? 7.255 -5.429 -15.840 1.00 91.69 97 ASP A N 1
ATOM 790 C CA . ASP A 1 97 ? 6.764 -5.189 -17.199 1.00 91.69 97 ASP A CA 1
ATOM 791 C C . ASP A 1 97 ? 7.268 -3.867 -17.786 1.00 91.69 97 ASP A C 1
ATOM 793 O O . ASP A 1 97 ? 7.626 -3.805 -18.963 1.00 91.69 97 ASP A O 1
ATOM 797 N N . CYS A 1 98 ? 7.336 -2.805 -16.980 1.00 90.00 98 CYS A N 1
ATOM 798 C CA . CYS A 1 98 ? 7.886 -1.524 -17.415 1.00 90.00 98 CYS A CA 1
ATOM 799 C C . CYS A 1 98 ? 9.389 -1.649 -17.667 1.00 90.00 98 CYS A C 1
ATOM 801 O O . CYS A 1 98 ? 9.893 -1.182 -18.690 1.00 90.00 98 CYS A O 1
ATOM 803 N N . TYR A 1 99 ? 10.102 -2.346 -16.775 1.00 86.88 99 TYR A N 1
ATOM 804 C CA . TYR A 1 99 ? 11.521 -2.601 -16.966 1.00 86.88 99 TYR A CA 1
ATOM 805 C C . TYR A 1 99 ? 11.798 -3.398 -18.238 1.00 86.88 99 TYR A C 1
ATOM 807 O O . TYR A 1 99 ? 12.713 -3.038 -18.967 1.00 86.88 99 TYR A O 1
ATOM 815 N N . ASP A 1 100 ? 11.019 -4.428 -18.550 1.00 87.62 100 ASP A N 1
ATOM 816 C CA . ASP A 1 100 ? 11.219 -5.262 -19.740 1.00 87.62 100 ASP A CA 1
ATOM 817 C C . ASP A 1 100 ? 10.753 -4.573 -21.035 1.00 87.62 100 ASP A C 1
ATOM 819 O O . ASP A 1 100 ? 11.151 -4.972 -22.129 1.00 87.62 100 ASP A O 1
ATOM 823 N N . GLY A 1 101 ? 10.007 -3.470 -20.923 1.00 86.62 101 GLY A N 1
ATOM 824 C CA . GLY A 1 101 ? 9.447 -2.728 -22.055 1.00 86.62 101 GLY A CA 1
ATOM 825 C C . GLY A 1 101 ? 8.119 -3.297 -22.564 1.00 86.62 101 GLY A C 1
ATOM 826 O O . GLY A 1 101 ? 7.715 -2.980 -23.681 1.00 86.62 101 GLY A O 1
ATOM 827 N N . ASN A 1 102 ? 7.446 -4.125 -21.759 1.00 91.25 102 ASN A N 1
ATOM 828 C CA . ASN A 1 102 ? 6.121 -4.679 -22.052 1.00 91.25 102 ASN A CA 1
ATOM 829 C C . ASN A 1 102 ? 5.006 -3.634 -21.887 1.00 91.25 102 ASN A C 1
ATOM 831 O O . ASN A 1 102 ? 3.977 -3.729 -22.553 1.00 91.25 102 ASN A O 1
ATOM 835 N N . ILE A 1 103 ? 5.207 -2.644 -21.010 1.00 91.88 103 ILE A N 1
ATOM 836 C CA . ILE A 1 103 ? 4.300 -1.504 -20.812 1.00 91.88 103 ILE A CA 1
ATOM 837 C C . ILE A 1 103 ? 5.061 -0.182 -20.916 1.00 91.88 103 ILE A C 1
ATOM 839 O O . ILE A 1 103 ? 6.277 -0.133 -20.708 1.00 91.88 103 ILE A O 1
ATOM 843 N N . SER A 1 104 ? 4.349 0.901 -21.226 1.00 91.88 104 SER A N 1
ATOM 844 C CA . SER A 1 104 ? 4.955 2.230 -21.313 1.00 91.88 104 SER A CA 1
ATOM 845 C C . SER A 1 104 ? 5.222 2.841 -19.929 1.00 91.88 104 SER A C 1
ATOM 847 O O . SER A 1 104 ? 4.626 2.452 -18.921 1.00 91.88 104 SER A O 1
ATOM 849 N N . ASN A 1 105 ? 6.088 3.859 -19.874 1.00 89.81 105 ASN A N 1
ATOM 850 C CA . ASN A 1 105 ? 6.304 4.640 -18.650 1.00 89.81 105 ASN A CA 1
ATOM 851 C C . ASN A 1 105 ? 5.020 5.358 -18.191 1.00 89.81 105 ASN A C 1
ATOM 853 O O . ASN A 1 105 ? 4.823 5.557 -16.992 1.00 89.81 105 ASN A O 1
ATOM 857 N N . GLU A 1 106 ? 4.146 5.741 -19.130 1.00 92.56 106 GLU A N 1
ATOM 858 C CA . GLU A 1 106 ? 2.848 6.357 -18.827 1.00 92.56 106 GLU A CA 1
ATOM 859 C C . GLU A 1 106 ? 1.907 5.357 -18.146 1.00 92.56 106 GLU A C 1
ATOM 861 O O . GLU A 1 106 ? 1.291 5.690 -17.131 1.00 92.56 106 GLU A O 1
ATOM 866 N N . ASP A 1 107 ? 1.862 4.114 -18.632 1.00 93.44 107 ASP A N 1
ATOM 867 C CA . ASP A 1 107 ? 1.067 3.047 -18.017 1.00 93.44 107 ASP A CA 1
ATOM 868 C C . ASP A 1 107 ? 1.570 2.733 -16.602 1.00 93.44 107 ASP A C 1
ATOM 870 O O . ASP A 1 107 ? 0.781 2.665 -15.656 1.00 93.44 107 ASP A O 1
ATOM 874 N N . PHE A 1 108 ? 2.893 2.617 -16.425 1.00 93.31 108 PHE A N 1
ATOM 875 C CA . PHE A 1 108 ? 3.512 2.420 -15.110 1.00 93.31 108 PHE A CA 1
ATOM 876 C C . PHE A 1 108 ? 3.160 3.550 -14.131 1.00 93.31 108 PHE A C 1
ATOM 878 O O . PHE A 1 108 ? 2.776 3.297 -12.984 1.00 93.31 108 PHE A O 1
ATOM 885 N N . PHE A 1 109 ? 3.218 4.803 -14.589 1.00 94.25 109 PHE A N 1
ATOM 886 C CA . PHE A 1 109 ? 2.790 5.950 -13.791 1.00 94.25 109 PHE A CA 1
ATOM 887 C C . PHE A 1 109 ? 1.295 5.883 -13.440 1.00 94.25 109 PHE A C 1
ATOM 889 O O . PHE A 1 109 ? 0.915 6.196 -12.309 1.00 94.25 109 PHE A O 1
ATOM 896 N N . GLY A 1 110 ? 0.452 5.403 -14.355 1.00 94.38 110 GLY A N 1
ATOM 897 C CA . GLY A 1 110 ? -0.963 5.137 -14.096 1.00 94.38 110 GLY A CA 1
ATOM 898 C C . GLY A 1 110 ? -1.185 4.105 -12.982 1.00 94.38 110 GLY A C 1
ATOM 899 O O . GLY A 1 110 ? -1.997 4.335 -12.078 1.00 94.38 110 GLY A O 1
ATOM 900 N N . HIS A 1 111 ? -0.430 3.001 -12.983 1.00 94.12 111 HIS A N 1
ATOM 901 C CA . HIS A 1 111 ? -0.471 2.000 -11.907 1.00 94.12 111 HIS A CA 1
ATOM 902 C C . HIS A 1 111 ? -0.062 2.596 -10.553 1.00 94.12 111 HIS A C 1
ATOM 904 O O . HIS A 1 111 ? -0.760 2.393 -9.553 1.00 94.12 111 HIS A O 1
ATOM 910 N N . TYR A 1 112 ? 1.012 3.387 -10.531 1.00 94.44 112 TYR A N 1
ATOM 911 C CA . TYR A 1 112 ? 1.471 4.111 -9.345 1.00 94.44 112 TYR A CA 1
ATOM 912 C C . TYR A 1 112 ? 0.396 5.062 -8.790 1.00 94.44 112 TYR A C 1
ATOM 914 O O . TYR A 1 112 ? 0.063 5.006 -7.601 1.00 94.44 112 TYR A O 1
ATOM 922 N N . GLN A 1 113 ? -0.200 5.903 -9.641 1.00 94.88 113 GLN A N 1
ATOM 923 C CA . GLN A 1 113 ? -1.237 6.854 -9.231 1.00 94.88 113 GLN A CA 1
ATOM 924 C C . GLN A 1 113 ? -2.474 6.154 -8.662 1.00 94.88 113 GLN A C 1
ATOM 926 O O . GLN A 1 113 ? -2.998 6.569 -7.625 1.00 94.88 113 GLN A O 1
ATOM 931 N N . ASN A 1 114 ? -2.923 5.076 -9.308 1.00 94.44 114 ASN A N 1
ATOM 932 C CA . ASN A 1 114 ? -4.082 4.306 -8.862 1.00 94.44 114 ASN A CA 1
ATOM 933 C C . ASN A 1 114 ? -3.840 3.683 -7.477 1.00 94.44 114 ASN A C 1
ATOM 935 O O . ASN A 1 114 ? -4.688 3.780 -6.585 1.00 94.44 114 ASN A O 1
ATOM 939 N N . LEU A 1 115 ? -2.655 3.102 -7.266 1.00 94.81 115 LEU A N 1
ATOM 940 C CA . LEU A 1 115 ? -2.280 2.518 -5.980 1.00 94.81 115 LEU A CA 1
ATOM 941 C C . LEU A 1 115 ? -2.238 3.576 -4.867 1.00 94.81 115 LEU A C 1
ATOM 943 O O . LEU A 1 115 ? -2.839 3.384 -3.807 1.00 94.81 115 LEU A O 1
ATOM 947 N N . ILE A 1 116 ? -1.601 4.720 -5.122 1.00 95.19 116 ILE A N 1
ATOM 948 C CA . ILE A 1 116 ? -1.550 5.831 -4.165 1.00 95.19 116 ILE A CA 1
ATOM 949 C C . ILE A 1 116 ? -2.949 6.335 -3.829 1.00 95.19 116 ILE A C 1
ATOM 951 O O . ILE A 1 116 ? -3.269 6.514 -2.653 1.00 95.19 116 ILE A O 1
ATOM 955 N N . GLN A 1 117 ? -3.806 6.529 -4.830 1.00 94.44 117 GLN A N 1
ATOM 956 C CA . GLN A 1 117 ? -5.172 6.988 -4.604 1.00 94.44 117 GLN A CA 1
ATOM 957 C C . GLN A 1 117 ? -5.936 6.019 -3.696 1.00 94.44 117 GLN A C 1
ATOM 959 O O . GLN A 1 117 ? -6.614 6.461 -2.766 1.00 94.44 117 GLN A O 1
ATOM 964 N N . LYS A 1 118 ? -5.791 4.705 -3.913 1.00 93.38 118 LYS A N 1
ATOM 965 C CA . LYS A 1 118 ? -6.403 3.673 -3.064 1.00 93.38 118 LYS A CA 1
ATOM 966 C C . LYS A 1 118 ? -5.911 3.725 -1.622 1.00 93.38 118 LYS A C 1
ATOM 968 O O . LYS A 1 118 ? -6.729 3.641 -0.707 1.00 93.38 118 LYS A O 1
ATOM 973 N N . ILE A 1 119 ? -4.615 3.932 -1.411 1.00 92.88 119 ILE A N 1
ATOM 974 C CA . ILE A 1 119 ? -4.046 4.090 -0.067 1.00 92.88 119 ILE A CA 1
ATOM 975 C C . ILE A 1 119 ? -4.543 5.385 0.584 1.00 92.88 119 ILE A C 1
ATOM 977 O O . ILE A 1 119 ? -4.887 5.387 1.763 1.00 92.88 119 ILE A O 1
ATOM 981 N N . TYR A 1 120 ? -4.670 6.484 -0.160 1.00 89.94 120 TYR A N 1
ATOM 982 C CA . TYR A 1 120 ? -5.161 7.747 0.396 1.00 89.94 120 TYR A CA 1
ATOM 983 C C . TYR A 1 120 ? -6.605 7.673 0.884 1.00 89.94 120 TYR A C 1
ATOM 985 O O . TYR A 1 120 ? -6.888 8.185 1.971 1.00 89.94 120 TYR A O 1
ATOM 993 N N . ILE A 1 121 ? -7.493 7.039 0.111 1.00 92.00 121 ILE A N 1
ATOM 994 C CA . ILE A 1 121 ? -8.916 6.899 0.460 1.00 92.00 121 ILE A CA 1
ATOM 995 C C . ILE A 1 121 ? -9.190 5.768 1.458 1.00 92.00 121 ILE A C 1
ATOM 997 O O . ILE A 1 121 ? -10.329 5.638 1.916 1.00 92.00 121 ILE A O 1
ATOM 1001 N N . SER A 1 122 ? -8.182 4.944 1.763 1.00 90.19 122 SER A N 1
ATOM 1002 C CA . SER A 1 122 ? -8.298 3.849 2.723 1.00 90.19 122 SER A CA 1
ATOM 1003 C C . SER A 1 122 ? -8.723 4.367 4.097 1.00 90.19 122 SER A C 1
ATOM 1005 O O . SER A 1 122 ? -8.422 5.503 4.484 1.00 90.19 122 SER A O 1
ATOM 1007 N N . ARG A 1 123 ? -9.477 3.544 4.829 1.00 84.88 123 ARG A N 1
ATOM 1008 C CA . ARG A 1 123 ? -10.048 3.916 6.124 1.00 84.88 123 ARG A CA 1
ATOM 1009 C C . ARG A 1 123 ? -9.671 2.901 7.184 1.00 84.88 123 ARG A C 1
ATOM 1011 O O . ARG A 1 123 ? -9.591 1.700 6.938 1.00 84.88 123 ARG A O 1
ATOM 1018 N N . GLN A 1 124 ? -9.519 3.402 8.401 1.00 83.25 12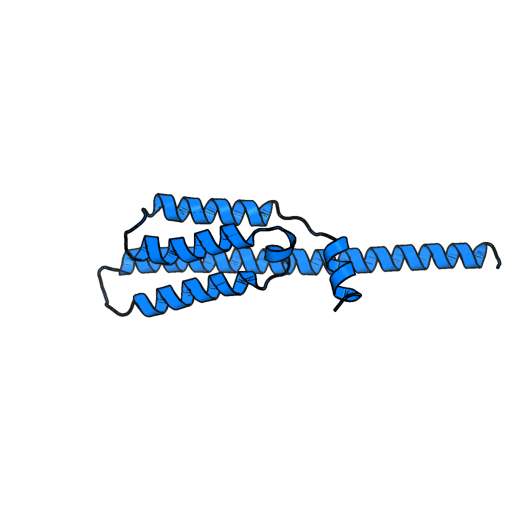4 GLN A N 1
ATOM 1019 C CA . GLN A 1 124 ? -9.398 2.546 9.566 1.00 83.25 124 GLN A CA 1
ATOM 1020 C C . GLN A 1 124 ? -10.701 1.771 9.808 1.00 83.25 124 GLN A C 1
ATOM 1022 O O . GLN A 1 124 ? -11.799 2.332 9.762 1.00 83.25 124 GLN A O 1
ATOM 1027 N N . SER A 1 125 ? -10.575 0.483 10.120 1.00 82.50 125 SER A N 1
ATOM 1028 C CA . SER A 1 125 ? -11.686 -0.352 10.576 1.00 82.50 125 SER A CA 1
ATOM 1029 C C . SER A 1 125 ? -11.447 -0.754 12.024 1.00 82.50 125 SER A C 1
ATOM 1031 O O . SER A 1 125 ? -10.589 -1.587 12.321 1.00 82.50 125 SER A O 1
ATOM 1033 N N . LEU A 1 126 ? -12.223 -0.166 12.939 1.00 80.19 126 LEU A N 1
ATOM 1034 C CA . LEU A 1 126 ? -12.182 -0.543 14.355 1.00 80.19 126 LEU A CA 1
ATOM 1035 C C . LEU A 1 126 ? -12.575 -2.002 14.562 1.00 80.19 126 LEU A C 1
ATOM 1037 O O . LEU A 1 126 ? -12.022 -2.665 15.431 1.00 80.19 126 LEU A O 1
ATOM 1041 N N . TRP A 1 127 ? -13.495 -2.512 13.741 1.00 79.88 127 TRP A N 1
ATOM 1042 C CA . TRP A 1 127 ? -13.918 -3.903 13.812 1.00 79.88 127 TRP A CA 1
ATOM 1043 C C . TRP A 1 127 ? -12.765 -4.859 13.502 1.00 79.88 127 TRP A C 1
ATOM 1045 O O . TRP A 1 127 ? -12.488 -5.747 14.302 1.00 79.88 127 TRP A O 1
ATOM 1055 N N . HIS A 1 128 ? -12.028 -4.630 12.408 1.00 79.75 128 HIS A N 1
ATOM 1056 C CA . HIS A 1 128 ? -10.858 -5.452 12.078 1.00 79.75 128 HIS A CA 1
ATOM 1057 C C . HIS A 1 128 ? -9.776 -5.361 13.162 1.00 79.75 128 HIS A C 1
ATOM 1059 O O . HIS A 1 128 ? -9.174 -6.372 13.520 1.00 79.75 128 HIS A O 1
ATOM 1065 N N . TYR A 1 129 ? -9.569 -4.180 13.748 1.00 79.94 129 TYR A N 1
ATOM 1066 C CA . TYR A 1 129 ? -8.632 -4.001 14.857 1.00 79.94 129 TYR A CA 1
ATOM 1067 C C . TYR A 1 129 ? -9.047 -4.768 16.124 1.00 79.94 129 TYR A C 1
ATOM 1069 O O . TYR A 1 129 ? -8.227 -5.487 16.693 1.00 79.94 129 TYR A O 1
ATOM 1077 N N . ILE A 1 130 ? -10.317 -4.687 16.530 1.00 79.75 130 ILE A N 1
ATOM 1078 C CA . ILE A 1 130 ? -10.852 -5.433 17.680 1.00 79.75 130 ILE A CA 1
ATOM 1079 C C . ILE A 1 130 ? -10.774 -6.940 17.418 1.00 79.75 130 ILE A C 1
ATOM 1081 O O . ILE A 1 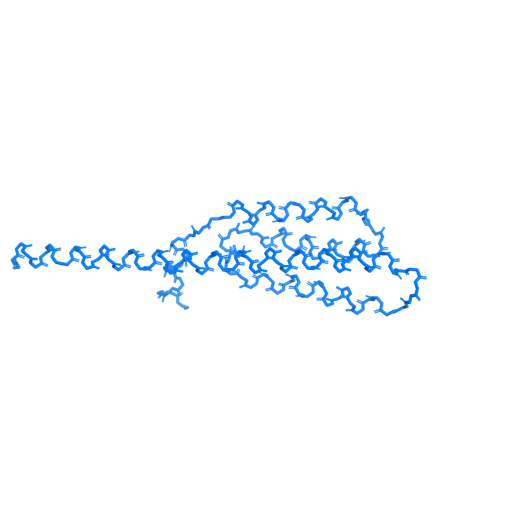130 ? -10.273 -7.674 18.268 1.00 79.75 130 ILE A O 1
ATOM 1085 N N . CYS A 1 131 ? -11.198 -7.407 16.238 1.00 80.56 131 CYS A N 1
ATOM 1086 C CA . CYS A 1 131 ? -11.076 -8.814 15.865 1.00 80.56 131 CYS A CA 1
ATOM 1087 C C . CYS A 1 131 ? -9.635 -9.308 16.024 1.00 80.56 131 CYS A C 1
ATOM 1089 O O . CYS A 1 131 ? -9.445 -10.356 16.615 1.00 80.56 131 CYS A O 1
ATOM 1091 N N . ARG A 1 132 ? -8.618 -8.535 15.625 1.00 74.50 132 ARG A N 1
ATOM 1092 C CA . ARG A 1 132 ? -7.207 -8.924 15.808 1.00 74.50 132 ARG A CA 1
ATOM 1093 C C . ARG A 1 132 ? -6.745 -9.011 17.260 1.00 74.50 132 ARG A C 1
ATOM 1095 O O . ARG A 1 132 ? -5.888 -9.833 17.571 1.00 74.50 132 ARG A O 1
ATOM 1102 N N . ILE A 1 133 ? -7.242 -8.139 18.135 1.00 77.75 133 ILE A N 1
ATOM 1103 C CA . ILE A 1 133 ? -6.854 -8.161 19.553 1.00 77.75 133 ILE A CA 1
ATOM 1104 C C . ILE A 1 133 ? -7.426 -9.397 20.247 1.00 77.75 133 ILE A C 1
ATOM 1106 O O . ILE A 1 133 ? -6.748 -10.000 21.077 1.00 77.75 133 ILE A O 1
ATOM 1110 N N . PHE A 1 134 ? -8.665 -9.766 19.918 1.00 75.06 134 PHE A N 1
ATOM 1111 C CA . PHE A 1 134 ? -9.413 -10.786 20.656 1.00 75.06 134 PHE A CA 1
ATOM 1112 C C . PHE A 1 134 ? -9.480 -12.155 19.961 1.00 75.06 134 PHE A C 1
ATOM 1114 O O . PHE A 1 134 ? -9.646 -13.163 20.642 1.00 75.06 134 PHE A O 1
ATOM 1121 N N . TYR A 1 135 ? -9.322 -12.209 18.639 1.00 64.56 135 TYR A N 1
ATOM 1122 C CA . TYR A 1 135 ? -9.328 -13.420 17.816 1.00 64.56 13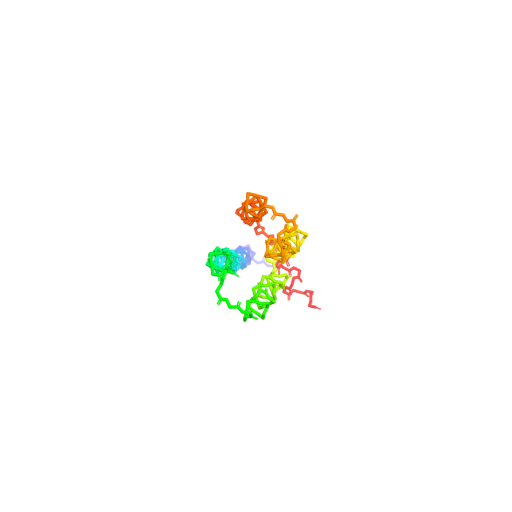5 TYR A CA 1
ATOM 1123 C C . TYR A 1 135 ? -7.985 -13.506 17.087 1.00 64.56 135 TYR A C 1
ATOM 1125 O O . TYR A 1 135 ? -7.801 -12.928 16.015 1.00 64.56 135 TYR A O 1
ATOM 1133 N N . LYS A 1 136 ? -7.023 -14.158 17.740 1.00 52.16 136 LYS A N 1
ATOM 1134 C CA . LYS A 1 136 ? -5.654 -14.322 17.250 1.00 52.16 136 LYS A CA 1
ATOM 1135 C C . LYS A 1 136 ? -5.533 -15.532 16.334 1.00 52.16 136 LYS A C 1
ATOM 1137 O O . LYS A 1 136 ? -6.047 -16.600 16.736 1.00 52.16 136 LYS A O 1
#

pLDDT: mean 87.07, std 9.15, range [52.16, 95.44]

Secondary structure (DSSP, 8-state):
--HHHHHHHHHHHHHHHHHHHHHHHHHHHHHHHHHHHHHHHHHHHHHHHHHHTTT-TTHHHHHHHHHHHHHHGGGSHHHHHTT-HHHHHHHHHHHHHHHHTSS-HHHHHHHHHHHHHHHHH----HHHHHHHHH--

Sequence (136 aa):
MNVISIFLLIIAFINLCYLINKDNFLKFESEKEECLKTIKYVFEEMAKLLDEKNKDGLSTTRIIVLSEITRSLLYLHLVRDNGIEDKLRDFCTSITDCYDGNISNEDFFGHYQNLIQKIYISRQSLWHYICRIFYK